Protein AF-A0A7C3VPX8-F1 (afdb_monomer_lite)

Secondary structure (DSSP, 8-state):
--------HHHHHHT-TT-EEEETTSTT-EEEEEEE-TTSSS-EEETT-SS-B-GGGEEEEE----------------

Foldseek 3Di:
DPPCPPQPVVLQVLQAFQFWKDFPVDPPDIWTWHAAQSVDVVGTDTPPDPDGDHPVRIDGPDDDPPPPPPPPDPPPDD

Organism: NCBI:txid2282167

Sequence (78 aa):
MNSESIIDWDEMFEYLPGTIVELKGKPGVVHRIDSYEAMMVPPIWLEDDPRPRYPHELQIMSCREAKVCELEQPLVGV

Radius of gyration: 16.36 Å; chains: 1; bounding box: 51×29×47 Å

pLDDT: mean 78.29, std 17.08, range [38.0, 95.12]

Structure (mmCIF, N/CA/C/O backbone):
data_AF-A0A7C3VPX8-F1
#
_entry.id   AF-A0A7C3VPX8-F1
#
loop_
_atom_site.group_PDB
_atom_site.id
_atom_site.type_symbol
_atom_site.label_atom_id
_atom_site.label_alt_id
_atom_site.label_comp_id
_atom_site.label_asym_id
_atom_site.label_entity_id
_atom_site.label_seq_id
_atom_site.pdbx_PDB_ins_code
_atom_site.Cartn_x
_atom_site.Cartn_y
_atom_site.Cartn_z
_atom_site.occupancy
_atom_site.B_iso_or_equiv
_atom_site.auth_seq_id
_atom_site.auth_comp_id
_atom_site.auth_asym_id
_atom_site.auth_atom_id
_atom_site.pdbx_PDB_model_num
ATOM 1 N N . MET A 1 1 ? 16.456 -3.311 -26.118 1.00 38.00 1 MET A N 1
ATOM 2 C CA . MET A 1 1 ? 15.434 -3.125 -25.069 1.00 38.00 1 MET A CA 1
ATOM 3 C C . MET A 1 1 ? 16.139 -3.280 -23.736 1.00 38.00 1 MET A C 1
ATOM 5 O O . MET A 1 1 ? 16.764 -4.314 -23.545 1.00 38.00 1 MET A O 1
ATOM 9 N N . ASN A 1 2 ? 16.169 -2.234 -22.908 1.00 42.28 2 ASN A N 1
ATOM 10 C CA . ASN A 1 2 ? 16.854 -2.264 -21.616 1.00 42.28 2 ASN A CA 1
ATOM 11 C C . ASN A 1 2 ? 15.954 -3.009 -20.617 1.00 42.28 2 ASN A C 1
ATOM 13 O O . ASN A 1 2 ? 14.820 -2.595 -20.393 1.00 42.28 2 ASN A O 1
ATOM 17 N N . SER A 1 3 ? 16.417 -4.162 -20.134 1.00 51.94 3 SER A N 1
ATOM 18 C CA . SER A 1 3 ? 15.699 -5.077 -19.238 1.00 51.94 3 SER A CA 1
ATOM 19 C C . SER A 1 3 ? 15.768 -4.577 -17.800 1.00 51.94 3 SER A C 1
ATOM 21 O O . SER A 1 3 ? 16.275 -5.243 -16.903 1.00 51.94 3 SER A O 1
ATOM 23 N N . GLU A 1 4 ? 15.291 -3.363 -17.606 1.00 50.00 4 GLU A N 1
ATOM 24 C CA . GLU A 1 4 ? 15.195 -2.716 -16.318 1.00 50.00 4 GLU A CA 1
ATOM 25 C C . GLU A 1 4 ? 13.798 -2.999 -15.769 1.00 50.00 4 GLU A C 1
ATOM 27 O O . GLU A 1 4 ? 12.909 -2.157 -15.778 1.00 50.00 4 GLU A O 1
ATOM 32 N N . SER A 1 5 ? 13.599 -4.224 -15.272 1.00 56.16 5 SER A N 1
ATOM 3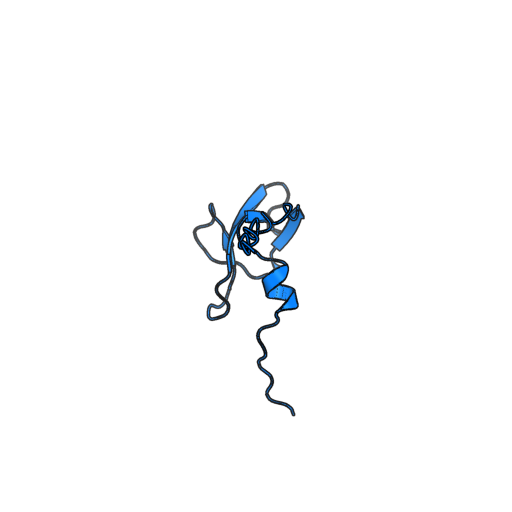3 C CA . SER A 1 5 ? 12.590 -4.503 -14.240 1.00 56.16 5 SER A CA 1
ATOM 34 C C . SER A 1 5 ? 13.060 -3.863 -12.928 1.00 56.16 5 SER A C 1
ATOM 36 O O . SER A 1 5 ? 13.320 -4.537 -11.935 1.00 56.16 5 SER A O 1
ATOM 38 N N . ILE A 1 6 ? 13.295 -2.552 -12.982 1.00 58.75 6 ILE A N 1
ATOM 39 C CA . ILE A 1 6 ? 13.579 -1.699 -11.843 1.00 58.75 6 ILE A CA 1
ATOM 40 C C . ILE A 1 6 ? 12.242 -1.607 -11.135 1.00 58.75 6 ILE A C 1
ATOM 42 O O . ILE A 1 6 ? 11.279 -1.131 -11.725 1.00 58.75 6 ILE A O 1
ATOM 46 N N . ILE A 1 7 ? 12.177 -2.142 -9.919 1.00 56.78 7 ILE A N 1
ATOM 47 C CA . ILE A 1 7 ? 11.092 -1.894 -8.967 1.00 56.78 7 ILE A CA 1
ATOM 48 C C . ILE A 1 7 ? 10.645 -0.445 -9.160 1.00 56.78 7 ILE A C 1
ATOM 50 O O . ILE A 1 7 ? 11.487 0.446 -9.049 1.00 56.78 7 ILE A O 1
ATOM 54 N N . ASP A 1 8 ? 9.386 -0.220 -9.536 1.00 64.88 8 ASP A N 1
ATOM 55 C CA . ASP A 1 8 ? 8.867 1.130 -9.726 1.00 64.88 8 ASP A CA 1
ATOM 56 C C . ASP A 1 8 ? 8.838 1.792 -8.346 1.00 64.88 8 ASP A C 1
ATOM 58 O O . ASP A 1 8 ? 7.943 1.584 -7.527 1.00 64.88 8 ASP A O 1
ATOM 62 N N . TRP A 1 9 ? 9.955 2.438 -8.012 1.00 63.31 9 TRP A N 1
ATOM 63 C CA . TRP A 1 9 ? 10.187 2.999 -6.691 1.00 63.31 9 TRP A CA 1
ATOM 64 C C . TRP A 1 9 ? 9.166 4.093 -6.403 1.00 63.31 9 TRP A C 1
ATOM 66 O O . TRP A 1 9 ? 8.773 4.236 -5.251 1.00 63.31 9 TRP A O 1
ATOM 76 N N . ASP A 1 10 ? 8.722 4.808 -7.440 1.00 68.19 10 ASP A N 1
ATOM 77 C CA . ASP A 1 10 ? 7.671 5.819 -7.355 1.00 68.19 10 ASP A CA 1
ATOM 78 C C . ASP A 1 10 ? 6.377 5.186 -6.821 1.00 68.19 10 ASP A C 1
ATOM 80 O O . ASP A 1 10 ? 5.916 5.570 -5.746 1.00 68.19 10 ASP A O 1
ATOM 84 N N . GLU A 1 11 ? 5.908 4.099 -7.446 1.00 67.19 11 GLU A N 1
ATOM 85 C CA . GLU A 1 11 ? 4.739 3.338 -6.989 1.00 67.19 11 GLU A CA 1
ATOM 86 C C . GLU A 1 11 ? 4.934 2.789 -5.561 1.00 67.19 11 GLU A C 1
ATOM 88 O O . GLU A 1 11 ? 4.045 2.896 -4.716 1.00 67.19 11 GLU A O 1
ATOM 93 N N . MET A 1 12 ? 6.115 2.260 -5.219 1.00 68.81 12 MET A N 1
ATOM 94 C CA . MET A 1 12 ? 6.371 1.751 -3.862 1.00 68.81 12 MET A CA 1
ATOM 95 C C . MET A 1 12 ? 6.257 2.843 -2.781 1.00 68.81 12 MET A C 1
ATOM 97 O O . MET A 1 12 ? 5.768 2.571 -1.680 1.00 68.81 12 MET A O 1
ATOM 101 N N . PHE A 1 13 ? 6.702 4.071 -3.068 1.00 75.69 13 PHE A N 1
ATOM 102 C CA . PHE A 1 13 ? 6.596 5.200 -2.136 1.00 75.69 13 PHE A CA 1
ATOM 103 C C . PHE A 1 13 ? 5.155 5.696 -1.966 1.00 75.69 13 PHE A C 1
ATOM 105 O O . PHE A 1 13 ? 4.815 6.228 -0.906 1.00 75.69 13 PHE A O 1
ATOM 112 N N . GLU A 1 14 ? 4.296 5.504 -2.964 1.00 81.38 14 GLU A N 1
ATOM 113 C CA . GLU A 1 14 ? 2.882 5.876 -2.884 1.00 81.38 14 GLU A CA 1
ATOM 114 C C . GLU A 1 14 ? 2.086 4.944 -1.954 1.00 81.38 14 GLU A C 1
ATOM 116 O O . GLU A 1 14 ? 1.215 5.396 -1.202 1.00 81.38 14 GLU A O 1
ATOM 121 N N . TYR A 1 15 ? 2.414 3.648 -1.942 1.00 86.50 15 TYR A N 1
ATOM 122 C CA . TYR A 1 15 ? 1.675 2.611 -1.207 1.00 86.50 15 TYR A CA 1
ATOM 123 C C . TYR A 1 15 ? 2.389 2.141 0.065 1.00 86.50 15 TYR A C 1
ATOM 125 O O . TYR A 1 15 ? 2.447 0.949 0.368 1.00 86.50 15 TYR A O 1
ATOM 133 N N . LEU A 1 16 ? 2.919 3.086 0.842 1.00 87.44 16 LEU A N 1
ATOM 134 C CA . LEU A 1 16 ? 3.575 2.773 2.110 1.00 87.44 16 LEU A CA 1
ATOM 135 C C . LEU A 1 16 ? 2.598 2.263 3.190 1.00 87.44 16 LEU A C 1
ATOM 137 O O . LEU A 1 16 ? 1.434 2.680 3.240 1.00 87.44 16 LEU A O 1
ATOM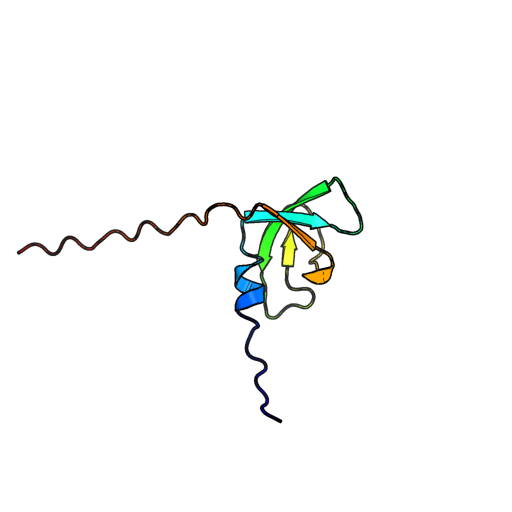 141 N N . PRO A 1 17 ? 3.089 1.426 4.125 1.00 90.75 17 PRO A N 1
ATOM 142 C CA . PRO A 1 17 ? 2.363 1.049 5.329 1.00 90.75 17 PRO A CA 1
ATOM 143 C C . PRO A 1 17 ? 1.778 2.254 6.060 1.00 90.75 17 PRO A C 1
ATOM 145 O O . PRO A 1 17 ? 2.457 3.229 6.387 1.00 90.75 17 PRO A O 1
ATOM 148 N N . GLY A 1 18 ? 0.496 2.161 6.374 1.00 88.94 18 GLY A N 1
ATOM 149 C CA . GLY A 1 18 ? -0.248 3.175 7.091 1.00 88.94 18 GLY A CA 1
ATOM 150 C C . GLY A 1 18 ? -0.938 4.229 6.229 1.00 88.94 18 GLY A C 1
ATOM 151 O O . GLY A 1 18 ? -1.702 5.014 6.799 1.00 88.94 18 GLY A O 1
ATOM 152 N N . THR A 1 19 ? -0.722 4.232 4.910 1.00 90.06 19 THR A N 1
ATOM 153 C CA . THR A 1 19 ? -1.483 5.047 3.951 1.00 90.06 19 THR A CA 1
ATOM 154 C C . THR A 1 19 ? -2.953 4.633 3.945 1.00 90.06 19 THR A C 1
ATOM 156 O O . THR A 1 19 ? -3.272 3.445 4.027 1.00 90.06 19 THR A O 1
ATOM 159 N N . ILE A 1 20 ? -3.856 5.616 3.860 1.00 92.62 20 ILE A N 1
ATOM 160 C CA . ILE A 1 20 ? -5.299 5.372 3.782 1.00 92.62 20 ILE A CA 1
ATOM 161 C C . ILE A 1 20 ? -5.726 5.359 2.320 1.00 92.62 20 ILE A C 1
ATOM 163 O O . ILE A 1 20 ? -5.538 6.340 1.592 1.00 92.62 20 ILE A O 1
ATOM 167 N N . VAL A 1 21 ? -6.337 4.255 1.913 1.00 92.50 21 VAL A N 1
ATOM 168 C CA . VAL A 1 21 ? -6.799 4.006 0.550 1.00 92.50 21 VAL A CA 1
ATOM 169 C C . VAL A 1 21 ? -8.266 3.606 0.542 1.00 92.50 21 VAL A C 1
ATOM 171 O O . VAL A 1 21 ? -8.788 3.069 1.512 1.00 92.50 21 VAL A O 1
ATOM 174 N N . GLU A 1 22 ? -8.938 3.837 -0.571 1.00 94.25 22 GLU A N 1
ATOM 175 C CA . GLU A 1 22 ? -10.268 3.309 -0.852 1.00 94.25 22 GLU A CA 1
ATOM 176 C C . GLU A 1 22 ? -10.195 2.349 -2.037 1.00 94.25 22 GLU A C 1
ATOM 178 O O . GLU A 1 22 ? -9.410 2.543 -2.967 1.00 94.25 22 GLU A O 1
ATOM 183 N N . LEU A 1 23 ? -11.039 1.320 -2.026 1.00 92.81 23 LEU A N 1
ATOM 184 C CA . LEU A 1 23 ? -11.231 0.468 -3.194 1.00 92.81 23 LEU A CA 1
ATOM 185 C C . LEU A 1 23 ? -12.132 1.185 -4.200 1.00 92.81 23 LEU A C 1
ATOM 187 O O . LEU A 1 23 ? -13.301 1.438 -3.912 1.00 92.81 23 LEU A O 1
ATOM 191 N N . LYS A 1 24 ? -11.658 1.392 -5.431 1.00 91.31 24 LYS A N 1
ATOM 192 C CA . LYS A 1 24 ? -12.462 2.014 -6.504 1.00 91.31 24 LYS A CA 1
ATOM 193 C C . LYS A 1 24 ? -13.774 1.273 -6.776 1.00 91.31 24 LYS A C 1
ATOM 195 O O . LYS A 1 24 ? -14.767 1.879 -7.163 1.00 91.31 24 LYS A O 1
ATOM 200 N N . GLY A 1 25 ? -13.790 -0.047 -6.567 1.00 90.19 25 GLY A N 1
ATOM 201 C CA . GLY A 1 25 ? -14.988 -0.880 -6.710 1.00 90.19 25 GLY A CA 1
ATOM 202 C C . GLY A 1 25 ? -15.963 -0.823 -5.526 1.00 90.19 25 GLY A C 1
ATOM 203 O O . GLY A 1 25 ? -17.059 -1.372 -5.624 1.00 90.19 25 GLY A O 1
ATOM 204 N N . LYS A 1 26 ? -15.576 -0.207 -4.403 1.00 88.44 26 LYS A N 1
ATOM 205 C CA . LYS A 1 26 ? -16.384 -0.078 -3.180 1.00 88.44 26 LYS A CA 1
ATOM 206 C C . LYS A 1 26 ? -16.200 1.317 -2.565 1.00 88.44 26 LYS A C 1
ATOM 208 O O . LYS A 1 26 ? -15.602 1.436 -1.495 1.00 88.44 26 LYS A O 1
ATOM 213 N N . PRO A 1 27 ? -16.709 2.364 -3.233 1.00 86.31 27 PRO A N 1
ATOM 214 C CA . PRO A 1 27 ? -16.574 3.723 -2.734 1.00 86.31 27 PRO A CA 1
ATOM 215 C C . PRO A 1 27 ? -17.263 3.890 -1.373 1.00 86.31 27 PRO A C 1
ATOM 217 O O . PRO A 1 27 ? -18.341 3.338 -1.139 1.00 86.31 27 PRO A O 1
ATOM 220 N N . GLY A 1 28 ? -16.641 4.650 -0.476 1.00 86.88 28 GLY A N 1
ATOM 221 C CA . GLY A 1 28 ? -17.078 4.882 0.900 1.00 86.88 28 GLY A CA 1
ATOM 222 C C . GLY A 1 28 ? -16.474 3.936 1.943 1.00 86.88 28 GLY A C 1
ATOM 223 O O . GLY A 1 28 ? -16.712 4.142 3.133 1.00 86.88 28 GLY A O 1
ATOM 224 N N . VAL A 1 29 ? -15.702 2.919 1.537 1.00 88.38 29 VAL A N 1
ATOM 225 C CA . VAL A 1 29 ? -14.987 2.022 2.461 1.00 88.38 29 VAL A CA 1
ATOM 226 C C . VAL A 1 29 ? -13.488 2.259 2.349 1.00 88.38 29 VAL A C 1
ATOM 228 O O . VAL A 1 29 ? -12.861 1.918 1.346 1.00 88.38 29 VAL A O 1
ATOM 231 N N . VAL A 1 30 ? -12.914 2.822 3.411 1.00 91.00 30 VAL A N 1
ATOM 232 C CA . VAL A 1 30 ? -11.474 3.062 3.502 1.00 91.00 30 VAL A CA 1
ATOM 233 C C . VAL A 1 30 ? -10.769 1.914 4.209 1.00 91.00 30 VAL A C 1
ATOM 235 O O . VAL A 1 30 ? -11.290 1.322 5.152 1.00 91.00 30 VAL A O 1
ATOM 238 N N . HIS A 1 31 ? -9.558 1.644 3.754 1.00 92.62 31 HIS A N 1
ATOM 239 C CA . HIS A 1 31 ? -8.644 0.661 4.294 1.00 92.62 31 HIS A CA 1
ATOM 240 C C . HIS A 1 31 ? -7.299 1.319 4.553 1.00 92.62 31 HIS A C 1
ATOM 242 O O . HIS A 1 31 ? -6.944 2.335 3.948 1.00 92.62 31 HIS A O 1
ATOM 248 N N . ARG A 1 32 ? -6.528 0.708 5.441 1.00 94.00 32 ARG A N 1
ATOM 249 C CA . ARG A 1 32 ? -5.154 1.101 5.696 1.00 94.00 32 ARG A CA 1
ATOM 250 C C . ARG A 1 32 ? -4.215 0.055 5.121 1.00 94.00 32 ARG A C 1
ATOM 252 O O . ARG A 1 32 ? -4.475 -1.141 5.243 1.00 94.00 32 ARG A O 1
ATOM 259 N N . ILE A 1 33 ? -3.161 0.516 4.457 1.00 93.56 33 ILE A N 1
ATOM 260 C CA . ILE A 1 33 ? -2.132 -0.375 3.925 1.00 93.56 33 ILE A CA 1
ATOM 261 C C . ILE A 1 33 ? -1.362 -0.972 5.098 1.00 93.56 33 ILE A C 1
ATOM 263 O O . ILE A 1 33 ? -0.848 -0.234 5.938 1.00 93.56 33 ILE A O 1
ATOM 267 N N . ASP A 1 34 ? -1.281 -2.295 5.134 1.00 93.75 34 ASP A N 1
ATOM 268 C CA . ASP A 1 34 ? -0.433 -3.029 6.068 1.00 93.75 34 ASP A CA 1
ATOM 269 C C . ASP A 1 34 ? 1.003 -3.084 5.534 1.00 93.75 34 ASP A C 1
ATOM 271 O O . ASP A 1 34 ? 1.946 -2.651 6.197 1.00 93.75 34 ASP A O 1
ATOM 275 N N . SER A 1 35 ? 1.163 -3.553 4.296 1.00 91.44 35 SER A N 1
ATOM 276 C CA . SER A 1 35 ? 2.470 -3.788 3.691 1.00 91.44 35 SER A CA 1
ATOM 277 C C . SER A 1 35 ? 2.428 -3.762 2.161 1.00 91.44 35 SER A C 1
ATOM 279 O O . SER A 1 35 ? 1.393 -3.995 1.535 1.00 91.44 35 SER A O 1
ATOM 281 N N . TYR A 1 36 ? 3.583 -3.460 1.563 1.00 90.00 36 TYR A N 1
ATOM 282 C CA . TYR A 1 36 ? 3.826 -3.552 0.126 1.00 90.00 36 TYR A CA 1
ATOM 283 C C . TYR A 1 36 ? 4.894 -4.618 -0.129 1.00 90.00 36 TYR A C 1
ATOM 285 O O . TYR A 1 36 ? 6.043 -4.471 0.290 1.00 90.00 36 TYR A O 1
ATOM 293 N N . GLU A 1 37 ? 4.528 -5.689 -0.825 1.00 90.31 37 GLU A N 1
ATOM 294 C CA . GLU A 1 37 ? 5.409 -6.803 -1.159 1.00 90.31 37 GLU A CA 1
ATOM 295 C C . GLU A 1 37 ? 5.696 -6.818 -2.666 1.00 90.31 37 GLU A C 1
ATOM 297 O O . GLU A 1 37 ? 4.991 -7.453 -3.444 1.00 90.31 37 GLU A O 1
ATOM 302 N N . ALA A 1 38 ? 6.776 -6.152 -3.090 1.00 84.94 38 ALA A N 1
ATOM 303 C CA . ALA A 1 38 ? 7.130 -5.963 -4.507 1.00 84.94 38 ALA A CA 1
ATOM 304 C C . ALA A 1 38 ? 7.305 -7.264 -5.322 1.00 84.94 38 ALA A C 1
ATOM 306 O O . ALA A 1 38 ? 7.263 -7.247 -6.549 1.00 84.94 38 ALA A O 1
ATOM 307 N N . MET A 1 39 ? 7.537 -8.391 -4.644 1.00 87.06 39 MET A N 1
ATOM 308 C CA . MET A 1 39 ? 7.707 -9.712 -5.261 1.00 87.06 39 MET A CA 1
ATOM 309 C C . MET A 1 39 ? 6.377 -10.466 -5.442 1.00 87.06 39 MET A C 1
ATOM 311 O O . MET A 1 39 ? 6.371 -11.548 -6.030 1.00 87.06 39 MET A O 1
ATOM 315 N N . MET A 1 40 ? 5.268 -9.929 -4.924 1.00 89.06 40 MET A N 1
ATOM 316 C CA . MET A 1 40 ? 3.934 -10.524 -4.991 1.00 89.06 40 MET A CA 1
ATOM 317 C C . MET A 1 40 ? 3.073 -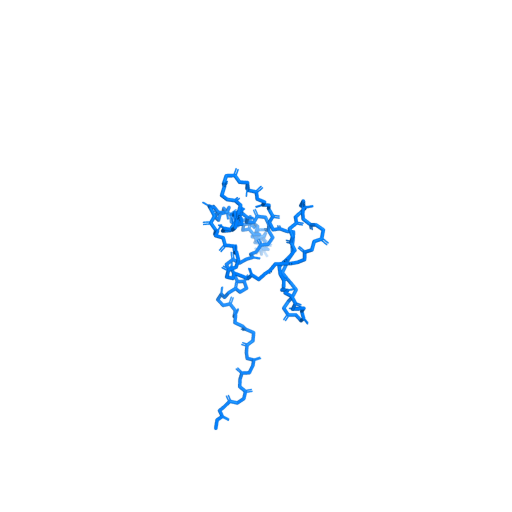9.832 -6.046 1.00 89.06 40 MET A C 1
ATOM 319 O O . MET A 1 40 ? 3.254 -8.663 -6.379 1.00 89.06 40 MET A O 1
ATOM 323 N N . VAL A 1 41 ? 2.108 -10.577 -6.580 1.00 90.50 41 VAL A N 1
ATOM 324 C CA . VAL A 1 41 ? 1.167 -10.081 -7.583 1.00 90.50 41 VAL A CA 1
ATOM 325 C C . VAL A 1 41 ? -0.237 -10.562 -7.200 1.00 90.50 41 VAL A C 1
ATOM 327 O O . VAL A 1 41 ? -0.531 -11.747 -7.384 1.00 90.50 41 VAL A O 1
ATOM 330 N N . PRO A 1 42 ? -1.123 -9.690 -6.682 1.00 92.94 42 PRO A N 1
ATOM 331 C CA . PRO A 1 42 ? -0.927 -8.260 -6.399 1.00 92.94 42 PRO A CA 1
ATOM 332 C C . PRO A 1 42 ? 0.015 -7.950 -5.208 1.00 92.94 42 PRO A C 1
ATOM 334 O O . PRO A 1 42 ? 0.163 -8.802 -4.333 1.00 92.94 42 PRO A O 1
ATOM 337 N N . PRO A 1 43 ? 0.617 -6.741 -5.149 1.00 93.06 43 PRO A N 1
ATOM 338 C CA . PRO A 1 43 ? 1.658 -6.420 -4.165 1.00 93.06 43 PRO A CA 1
ATOM 339 C C . PRO A 1 43 ? 1.173 -5.778 -2.851 1.00 93.06 43 PRO A C 1
ATOM 341 O O . PRO A 1 43 ? 1.936 -5.756 -1.891 1.00 93.06 43 PRO A O 1
ATOM 344 N N . ILE A 1 44 ? -0.044 -5.221 -2.769 1.00 94.50 44 ILE A N 1
ATOM 345 C CA . ILE A 1 44 ? -0.465 -4.405 -1.609 1.00 94.50 44 ILE A CA 1
ATOM 346 C C . ILE A 1 44 ? -1.360 -5.204 -0.667 1.00 94.50 44 ILE A C 1
ATOM 348 O O . ILE A 1 44 ? -2.424 -5.661 -1.079 1.00 94.50 44 ILE A O 1
ATOM 352 N N . TRP A 1 45 ? -0.997 -5.286 0.609 1.00 95.12 45 TRP A N 1
ATOM 353 C CA . TRP A 1 45 ? -1.838 -5.841 1.668 1.00 95.12 45 TRP A CA 1
ATOM 354 C C . TRP A 1 45 ? -2.549 -4.739 2.451 1.00 95.12 45 TRP A C 1
ATOM 356 O O . TRP A 1 45 ? -1.982 -3.681 2.729 1.00 95.12 45 TRP A O 1
ATOM 366 N N . LEU A 1 46 ? -3.802 -4.994 2.824 1.00 94.94 46 LEU A N 1
ATOM 367 C CA . LEU A 1 46 ? -4.623 -4.086 3.624 1.00 94.94 46 LEU A CA 1
ATOM 368 C C . LEU A 1 46 ? -4.899 -4.725 4.989 1.00 94.94 46 LEU A C 1
ATOM 370 O O . LEU A 1 46 ? -5.153 -5.925 5.040 1.00 94.94 46 LEU A O 1
ATOM 374 N N . GLU A 1 47 ? -4.913 -3.932 6.067 1.00 93.56 47 GLU A N 1
ATOM 375 C CA . GLU A 1 47 ? -5.114 -4.441 7.442 1.00 93.56 47 GLU A CA 1
ATOM 376 C C . GLU A 1 47 ? -6.431 -5.241 7.583 1.00 93.56 47 GLU A C 1
ATOM 378 O O . GLU A 1 47 ? -6.480 -6.254 8.279 1.00 93.56 47 GLU A O 1
ATOM 383 N N . ASP A 1 48 ? -7.487 -4.825 6.873 1.00 91.69 48 ASP A N 1
ATOM 384 C CA . ASP A 1 48 ? -8.842 -5.390 6.981 1.00 91.69 48 ASP A CA 1
ATOM 385 C C . ASP A 1 48 ? -9.308 -6.177 5.735 1.00 91.69 48 ASP A C 1
ATOM 387 O O . ASP A 1 48 ? -10.484 -6.545 5.646 1.00 91.69 48 ASP A O 1
ATOM 391 N N . ASP A 1 49 ? -8.436 -6.427 4.745 1.00 90.75 49 ASP A N 1
ATOM 392 C CA . ASP A 1 49 ? -8.782 -7.228 3.556 1.00 90.75 49 ASP A CA 1
ATOM 393 C C . ASP A 1 49 ? -7.975 -8.539 3.530 1.00 90.75 49 ASP A C 1
ATOM 395 O O . ASP A 1 49 ? -6.748 -8.518 3.591 1.00 90.75 49 ASP A O 1
ATOM 399 N N . PRO A 1 50 ? -8.635 -9.706 3.405 1.00 90.44 50 PRO A N 1
ATOM 400 C CA . PRO A 1 50 ? -7.950 -10.997 3.420 1.00 90.44 50 PRO A CA 1
ATOM 401 C C . PRO A 1 50 ? -7.134 -11.277 2.149 1.00 90.44 50 PRO A C 1
ATOM 403 O O . PRO A 1 50 ? -6.523 -12.342 2.049 1.00 90.44 50 PRO A O 1
ATOM 406 N N . ARG A 1 51 ? -7.193 -10.406 1.133 1.00 93.06 51 ARG A N 1
ATOM 407 C CA . ARG A 1 51 ? -6.515 -10.591 -0.152 1.00 93.06 51 ARG A CA 1
ATOM 408 C C . ARG A 1 51 ? -5.708 -9.347 -0.528 1.00 93.06 51 ARG A C 1
ATOM 410 O O . ARG A 1 51 ? -6.201 -8.232 -0.353 1.00 93.06 51 ARG A O 1
ATOM 417 N N . PRO A 1 52 ? -4.522 -9.526 -1.132 1.00 94.44 52 PRO A N 1
ATOM 418 C CA . PRO A 1 52 ? -3.761 -8.399 -1.637 1.00 94.44 52 PRO A CA 1
ATOM 419 C C . PRO A 1 52 ? -4.471 -7.733 -2.829 1.00 94.44 52 PRO A C 1
ATOM 421 O O . PRO A 1 52 ? -5.334 -8.338 -3.480 1.00 94.44 52 PRO A O 1
ATOM 424 N N . ARG A 1 53 ? -4.111 -6.479 -3.117 1.00 94.62 53 ARG A N 1
ATOM 425 C CA . ARG A 1 53 ? -4.740 -5.596 -4.113 1.00 94.62 53 ARG A CA 1
ATOM 426 C C . ARG A 1 53 ? -3.724 -4.953 -5.040 1.00 94.62 53 ARG A C 1
ATOM 428 O O . ARG A 1 53 ? -2.583 -4.693 -4.657 1.00 94.62 53 ARG A O 1
ATOM 435 N N . TYR A 1 54 ? -4.139 -4.702 -6.274 1.00 93.38 54 TYR A N 1
ATOM 436 C CA . TYR A 1 54 ? -3.329 -3.941 -7.210 1.00 93.38 54 TYR A CA 1
ATOM 437 C C . TYR A 1 54 ? -3.418 -2.437 -6.922 1.00 93.38 54 TYR A C 1
ATOM 439 O O . TYR A 1 54 ? -4.494 -1.947 -6.570 1.00 93.38 54 TYR A O 1
ATOM 447 N N . PRO A 1 55 ? -2.344 -1.680 -7.199 1.00 91.50 55 PRO A N 1
ATOM 448 C CA . PRO A 1 55 ? -2.341 -0.215 -7.162 1.00 91.50 55 PRO A CA 1
ATOM 449 C C . PRO A 1 55 ? -3.538 0.406 -7.894 1.00 91.50 55 PRO A C 1
ATOM 451 O O . PRO A 1 55 ? -4.264 1.242 -7.363 1.00 91.50 55 PRO A O 1
ATOM 454 N N . HIS A 1 56 ? -3.831 -0.075 -9.105 1.00 91.12 56 HIS A N 1
ATOM 455 C CA . HIS A 1 56 ? -4.906 0.477 -9.926 1.00 91.12 56 HIS A CA 1
ATOM 456 C C . HIS A 1 56 ? -6.318 0.213 -9.376 1.00 91.12 56 HIS A C 1
ATOM 458 O O . HIS A 1 56 ? -7.248 0.909 -9.792 1.00 91.12 56 HIS A O 1
ATOM 464 N N . GLU A 1 57 ? -6.503 -0.741 -8.457 1.00 93.06 57 GLU A N 1
ATOM 465 C CA . GLU A 1 57 ? -7.777 -0.981 -7.759 1.00 93.06 57 GLU A CA 1
ATOM 466 C C . GLU A 1 57 ? -8.009 0.012 -6.613 1.00 93.06 57 GLU A C 1
ATOM 468 O O . GLU A 1 57 ? -9.139 0.155 -6.137 1.00 93.06 57 GLU A O 1
ATOM 473 N N . LEU A 1 58 ? -6.951 0.701 -6.183 1.00 92.44 58 LEU A N 1
ATOM 474 C CA . LEU A 1 58 ? -6.937 1.578 -5.027 1.00 92.44 58 LEU A CA 1
ATOM 475 C C . LEU A 1 58 ? -6.933 3.048 -5.443 1.00 92.44 58 LEU A C 1
ATOM 477 O O . LEU A 1 58 ? -6.478 3.438 -6.522 1.00 92.44 58 LEU A O 1
ATOM 481 N N . GLN A 1 59 ? -7.476 3.872 -4.562 1.00 92.19 59 GLN A N 1
ATOM 482 C CA . GLN A 1 59 ? -7.389 5.320 -4.617 1.00 92.19 59 GLN A CA 1
ATOM 483 C C . GLN A 1 59 ? -6.844 5.818 -3.284 1.00 92.19 59 GLN A C 1
ATOM 485 O O . GLN A 1 59 ? -7.444 5.576 -2.239 1.00 92.19 59 GLN A O 1
ATOM 490 N N . ILE A 1 60 ? -5.712 6.516 -3.320 1.00 90.00 60 ILE A N 1
ATOM 491 C CA . ILE A 1 60 ? -5.115 7.116 -2.126 1.00 90.00 60 ILE A CA 1
ATOM 492 C C . ILE A 1 60 ? -6.013 8.263 -1.662 1.00 90.00 60 ILE A C 1
ATOM 494 O O . ILE A 1 60 ? -6.273 9.207 -2.407 1.00 90.00 60 ILE A O 1
ATOM 498 N N . MET A 1 61 ? -6.505 8.156 -0.430 1.00 85.88 61 MET A N 1
ATOM 499 C CA . MET A 1 61 ? -7.384 9.153 0.186 1.00 85.88 61 MET A CA 1
ATOM 500 C C . MET A 1 61 ? -6.606 10.108 1.083 1.00 85.88 61 MET A C 1
ATOM 502 O O . MET A 1 61 ? -6.911 11.296 1.149 1.00 85.88 61 MET A O 1
ATOM 506 N N . SER A 1 62 ? -5.585 9.601 1.774 1.00 79.50 62 SER A N 1
ATOM 507 C CA . SER A 1 62 ? -4.686 10.421 2.576 1.00 79.50 62 SER A CA 1
ATOM 508 C C . SER A 1 62 ? -3.331 9.735 2.702 1.00 79.50 62 SER A C 1
ATOM 510 O O . SER A 1 62 ? -3.239 8.606 3.194 1.00 79.50 62 SER A O 1
ATOM 512 N N . CYS A 1 63 ? -2.275 10.432 2.287 1.00 64.81 63 CYS A N 1
ATOM 513 C CA . CYS A 1 63 ? -0.926 10.125 2.729 1.00 64.81 63 CYS A CA 1
ATOM 514 C C . CYS A 1 63 ? -0.802 10.652 4.164 1.00 64.81 63 CYS A C 1
ATOM 516 O O . CYS A 1 63 ? -0.904 11.854 4.410 1.00 64.81 63 CYS A O 1
ATOM 518 N N . ARG A 1 64 ? -0.645 9.766 5.153 1.00 59.38 64 ARG A N 1
ATOM 519 C CA . ARG A 1 64 ? -0.229 10.249 6.474 1.00 59.38 64 ARG A CA 1
A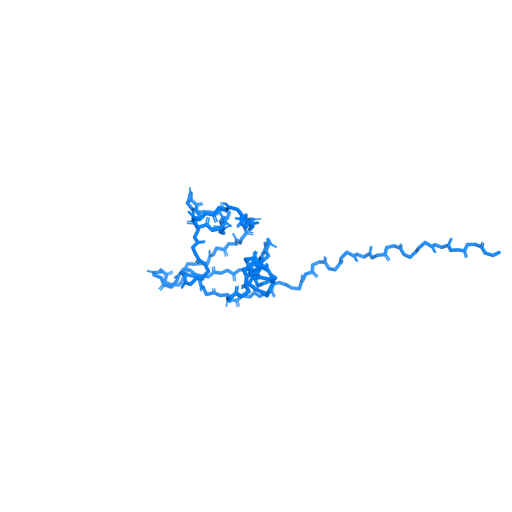TOM 520 C C . ARG A 1 64 ? 1.165 10.844 6.322 1.00 59.38 64 ARG A C 1
ATOM 522 O O . ARG A 1 64 ? 1.979 10.287 5.589 1.00 59.38 64 ARG A O 1
ATOM 529 N N . GLU A 1 65 ? 1.430 11.938 7.039 1.00 52.12 65 GLU A N 1
ATOM 530 C CA . GLU A 1 65 ? 2.793 12.398 7.294 1.00 52.12 65 GLU A CA 1
ATOM 531 C C . GLU A 1 65 ? 3.591 11.171 7.724 1.00 52.12 65 GLU A C 1
ATOM 533 O O . GLU A 1 65 ? 3.300 10.570 8.767 1.00 52.12 65 GLU A O 1
ATOM 538 N N . ALA A 1 66 ? 4.517 10.732 6.864 1.00 53.00 66 ALA A N 1
ATOM 539 C CA . ALA A 1 66 ? 5.450 9.686 7.220 1.00 53.00 66 ALA A CA 1
ATOM 540 C C . ALA A 1 66 ? 5.985 10.073 8.596 1.00 53.00 66 ALA A C 1
ATOM 542 O O . ALA A 1 66 ? 6.394 11.220 8.789 1.00 53.00 66 ALA A O 1
ATOM 543 N N . LYS A 1 67 ? 5.928 9.162 9.575 1.00 50.31 67 LYS A N 1
ATOM 544 C CA . LYS A 1 67 ? 6.720 9.344 10.788 1.00 50.31 67 LYS A CA 1
ATOM 545 C C . LYS A 1 67 ? 8.164 9.354 10.306 1.00 50.31 67 LYS A C 1
ATOM 547 O O . LYS A 1 67 ? 8.760 8.296 10.138 1.00 50.31 67 LYS A O 1
ATOM 552 N N . VAL A 1 68 ? 8.665 10.544 9.979 1.00 48.59 68 VAL A N 1
ATOM 553 C CA . VAL A 1 68 ? 10.058 10.791 9.652 1.00 48.59 68 VAL A CA 1
ATOM 554 C C . VAL A 1 68 ? 10.796 10.194 10.830 1.00 48.59 68 VAL A C 1
ATOM 556 O O . VAL A 1 68 ? 10.533 10.587 11.968 1.00 48.59 68 VAL A O 1
ATOM 559 N N . CYS A 1 69 ? 11.603 9.163 10.581 1.00 50.19 69 CYS A N 1
ATOM 560 C CA . CYS A 1 69 ? 12.488 8.638 11.603 1.00 50.19 69 CYS A CA 1
ATOM 561 C C . CYS A 1 69 ? 13.202 9.851 12.194 1.00 50.19 69 CYS A C 1
ATOM 563 O O . CYS A 1 69 ? 13.895 10.559 11.461 1.00 50.19 69 CYS A O 1
ATOM 565 N N . GLU A 1 70 ? 12.955 10.148 13.469 1.00 58.09 70 GLU A N 1
ATOM 566 C CA . GLU A 1 70 ? 13.669 11.211 14.154 1.00 58.09 70 GLU A CA 1
ATOM 567 C C . GLU A 1 70 ? 15.112 10.722 14.215 1.00 58.09 70 GLU A C 1
ATOM 569 O O . GLU A 1 70 ? 15.450 9.802 14.957 1.00 58.09 70 GLU A O 1
ATOM 574 N N . LEU A 1 71 ? 15.918 11.202 13.271 1.00 53.72 71 LEU A N 1
ATOM 575 C CA . LEU A 1 71 ? 17.291 10.773 13.101 1.00 53.72 71 LEU A CA 1
ATOM 576 C C . LEU A 1 71 ? 18.031 11.373 14.290 1.00 53.72 71 LEU A C 1
ATOM 578 O O . LEU A 1 71 ? 18.375 12.555 14.263 1.00 53.72 71 LEU A O 1
ATOM 582 N N . GLU A 1 72 ? 18.172 10.592 15.364 1.00 62.56 72 GLU A N 1
ATOM 583 C CA . GLU A 1 72 ? 18.926 10.991 16.548 1.00 62.56 72 GLU A CA 1
ATOM 584 C C . GLU A 1 72 ? 20.319 11.399 16.069 1.00 6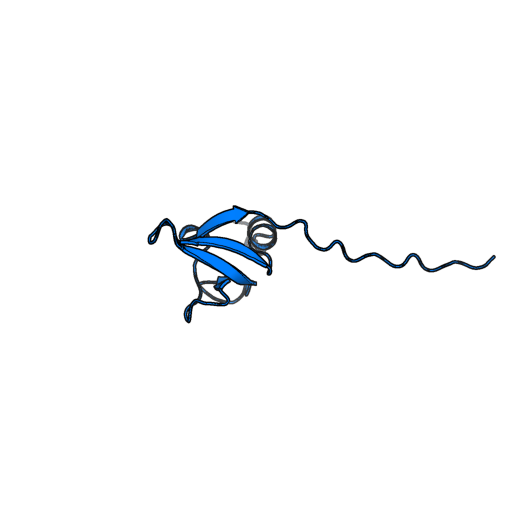2.56 72 GLU A C 1
ATOM 586 O O . GLU A 1 72 ? 21.125 10.569 15.641 1.00 62.56 72 GLU A O 1
ATOM 591 N N . GLN A 1 73 ? 20.571 12.708 16.035 1.00 61.28 73 GLN A N 1
ATOM 592 C CA . GLN A 1 73 ? 21.858 13.229 15.612 1.00 61.28 73 GLN A CA 1
ATOM 593 C C . GLN A 1 73 ? 22.878 12.716 16.629 1.00 61.28 73 GLN A C 1
ATOM 595 O O . GLN A 1 73 ? 22.713 12.998 17.820 1.00 61.28 73 GLN A O 1
ATOM 600 N N . PRO A 1 74 ? 23.913 11.956 16.224 1.00 53.53 74 PRO A N 1
ATOM 601 C CA . PRO A 1 74 ? 24.929 11.548 17.172 1.00 53.53 74 PRO A CA 1
ATOM 602 C C . PRO A 1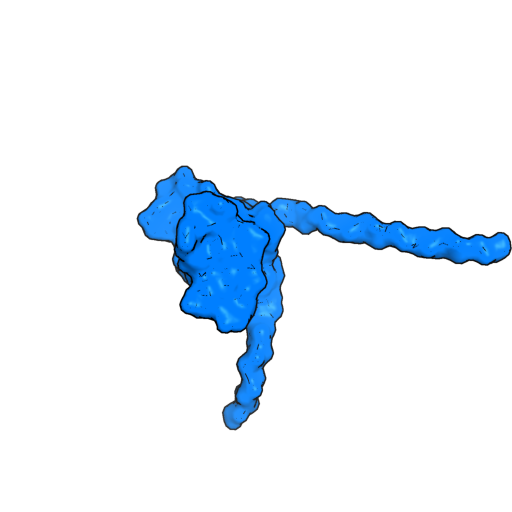 74 ? 25.579 12.823 17.706 1.00 53.53 74 PRO A C 1
ATOM 604 O O . PRO A 1 74 ? 26.195 13.580 16.954 1.00 53.53 74 PRO A O 1
ATOM 607 N N . LEU A 1 75 ? 25.392 13.078 19.003 1.00 55.66 75 LEU A N 1
ATOM 608 C CA . LEU A 1 75 ? 26.087 14.127 19.735 1.00 55.66 75 LEU A CA 1
ATOM 609 C C . LEU A 1 75 ? 27.586 13.835 19.635 1.00 55.66 75 LEU A C 1
ATOM 611 O O . LEU A 1 75 ? 28.136 13.042 20.398 1.00 55.66 75 LEU A O 1
ATOM 615 N N . VAL A 1 76 ? 28.246 14.450 18.656 1.00 58.47 76 VAL A N 1
ATOM 616 C CA . VAL A 1 76 ? 29.701 14.499 18.593 1.00 58.47 76 VAL A CA 1
ATOM 617 C C . VAL A 1 76 ? 30.164 15.408 19.729 1.00 58.47 76 VAL A C 1
ATOM 619 O O . VAL A 1 76 ? 30.091 16.632 19.651 1.00 58.47 76 VAL A O 1
ATOM 622 N N . GLY A 1 77 ? 30.563 14.791 20.838 1.00 61.50 77 GLY A N 1
ATOM 623 C CA . GLY A 1 77 ? 31.286 15.475 21.902 1.00 61.50 77 GLY A CA 1
ATOM 624 C C . GLY A 1 77 ? 32.666 15.882 21.389 1.00 61.50 77 GLY A C 1
ATOM 625 O O . GLY A 1 77 ? 33.448 15.019 20.990 1.00 61.50 77 GLY A O 1
ATOM 626 N N . VAL A 1 78 ? 32.923 17.190 21.377 1.00 56.06 78 VAL A N 1
ATOM 627 C CA . VAL A 1 78 ? 34.260 17.804 21.305 1.00 56.06 78 VAL A CA 1
ATOM 628 C C . VAL A 1 78 ? 34.744 18.082 22.718 1.00 56.06 78 VAL A C 1
ATOM 630 O O . VAL A 1 78 ? 33.913 18.551 23.529 1.00 56.06 78 VAL A O 1
#